Protein AF-A0A4P0YA03-F1 (afdb_monomer_lite)

Structure (mmCIF, N/CA/C/O backbone):
data_AF-A0A4P0YA03-F1
#
_entry.id   AF-A0A4P0YA03-F1
#
loop_
_atom_site.group_PDB
_atom_site.id
_atom_site.type_symbol
_atom_site.label_atom_id
_atom_site.label_alt_id
_atom_site.label_comp_id
_atom_site.label_asym_id
_atom_site.label_entity_id
_atom_site.label_seq_id
_atom_site.pdbx_PDB_ins_code
_atom_site.Cartn_x
_atom_site.Cartn_y
_atom_site.Cartn_z
_atom_site.occupancy
_atom_site.B_iso_or_equiv
_atom_site.auth_seq_id
_atom_site.auth_comp_id
_atom_site.auth_asym_id
_atom_site.auth_atom_id
_atom_site.pdbx_PDB_model_num
ATOM 1 N N . MET A 1 1 ? 26.114 7.959 -56.214 1.00 58.28 1 MET A N 1
ATOM 2 C CA . MET A 1 1 ? 26.023 9.390 -56.591 1.00 58.28 1 MET A CA 1
ATOM 3 C C . MET A 1 1 ? 27.375 9.823 -57.129 1.00 58.28 1 MET A C 1
ATOM 5 O O . MET A 1 1 ? 28.383 9.354 -56.618 1.00 58.28 1 MET A O 1
ATOM 9 N N . ILE A 1 2 ? 27.406 10.667 -58.161 1.00 63.19 2 ILE A N 1
ATOM 10 C CA . ILE A 1 2 ? 28.662 11.166 -58.736 1.00 63.19 2 ILE A CA 1
ATOM 11 C C . ILE A 1 2 ? 28.899 12.556 -58.155 1.00 63.19 2 ILE A C 1
ATOM 13 O O . ILE A 1 2 ? 28.220 13.505 -58.545 1.00 63.19 2 ILE A O 1
ATOM 17 N N . TYR A 1 3 ? 29.825 12.672 -57.203 1.00 60.75 3 TYR A N 1
ATOM 18 C CA . TYR A 1 3 ? 30.268 13.979 -56.727 1.00 60.75 3 TYR A CA 1
ATOM 19 C C . TYR A 1 3 ? 31.443 14.417 -57.595 1.00 60.75 3 TYR A C 1
ATOM 21 O O . TYR A 1 3 ? 32.503 13.785 -57.607 1.00 60.75 3 TYR A O 1
ATOM 29 N N . ARG A 1 4 ? 31.220 15.468 -58.385 1.00 70.12 4 ARG A N 1
ATOM 30 C CA . ARG A 1 4 ? 32.242 16.055 -59.248 1.00 70.12 4 ARG A CA 1
ATOM 31 C C . ARG A 1 4 ? 32.728 17.339 -58.602 1.00 70.12 4 ARG A C 1
ATOM 33 O O . ARG A 1 4 ? 32.000 18.328 -58.591 1.00 70.12 4 ARG A O 1
ATOM 40 N N . GLN A 1 5 ? 33.970 17.331 -58.137 1.00 73.31 5 GLN A N 1
ATOM 41 C CA . GLN A 1 5 ? 34.639 18.544 -57.691 1.00 73.31 5 GLN A CA 1
ATOM 42 C C . GLN A 1 5 ? 35.739 18.895 -58.690 1.00 73.31 5 GLN A C 1
ATOM 44 O O . GLN A 1 5 ? 36.622 18.090 -58.999 1.00 73.31 5 GLN A O 1
ATOM 49 N N . ARG A 1 6 ? 35.641 20.098 -59.255 1.00 72.94 6 ARG A N 1
ATOM 50 C CA . ARG A 1 6 ? 36.624 20.636 -60.194 1.00 72.94 6 ARG A CA 1
ATOM 51 C C . ARG A 1 6 ? 37.583 21.532 -59.421 1.00 72.94 6 ARG A C 1
ATOM 53 O O . ARG A 1 6 ? 37.124 22.372 -58.651 1.00 72.94 6 ARG A O 1
ATOM 60 N N . SER A 1 7 ? 38.885 21.347 -59.624 1.00 70.94 7 SER A N 1
ATOM 61 C CA . SER A 1 7 ? 39.880 22.259 -59.058 1.00 70.94 7 SER A CA 1
ATOM 62 C C . SER A 1 7 ? 39.719 23.641 -59.693 1.00 70.94 7 SER A C 1
ATOM 64 O O . SER A 1 7 ? 39.533 23.755 -60.906 1.00 70.94 7 SER A O 1
ATOM 66 N N . THR A 1 8 ? 39.756 24.688 -58.874 1.00 71.00 8 THR A N 1
ATOM 67 C CA . THR A 1 8 ? 39.713 26.085 -59.326 1.00 71.00 8 THR A CA 1
ATOM 68 C C . THR A 1 8 ? 41.057 26.572 -59.866 1.00 71.00 8 THR A C 1
ATOM 70 O O . THR A 1 8 ? 41.086 27.579 -60.564 1.00 71.00 8 THR A O 1
ATOM 73 N N . GLU A 1 9 ? 42.151 25.859 -59.583 1.00 72.19 9 GLU A N 1
ATOM 74 C CA . GLU A 1 9 ? 43.522 26.326 -59.840 1.00 72.19 9 GLU A CA 1
ATOM 75 C C . GLU A 1 9 ? 44.260 25.508 -60.920 1.00 72.19 9 GLU A C 1
ATOM 77 O O . GLU A 1 9 ? 45.159 26.019 -61.580 1.00 72.19 9 GLU A O 1
ATOM 82 N N . PHE A 1 10 ? 43.843 24.261 -61.181 1.00 70.12 10 PHE A N 1
ATOM 83 C CA . PHE A 1 10 ? 44.495 23.365 -62.149 1.00 70.12 10 PHE A CA 1
ATOM 84 C C . PHE A 1 10 ? 43.478 22.636 -63.049 1.00 70.12 10 PHE A C 1
ATOM 86 O O . PHE A 1 10 ? 42.365 22.344 -62.605 1.00 70.12 10 PHE A O 1
ATOM 93 N N . PRO A 1 11 ? 43.831 22.276 -64.303 1.00 76.19 11 PRO A N 1
ATOM 94 C CA . PRO A 1 11 ? 42.899 21.718 -65.287 1.00 76.19 11 PRO A CA 1
ATOM 95 C C . PRO A 1 11 ? 42.640 20.212 -65.094 1.00 76.19 11 PRO A C 1
ATOM 97 O O . PRO A 1 11 ? 42.668 19.441 -66.050 1.00 76.19 11 PRO A O 1
ATOM 100 N N . PHE A 1 12 ? 42.361 19.773 -63.867 1.00 72.38 12 PHE A N 1
ATOM 101 C CA . PHE A 1 12 ? 41.932 18.405 -63.582 1.00 72.38 12 PHE A CA 1
ATOM 102 C C . PHE A 1 12 ? 40.582 18.381 -62.857 1.00 72.38 12 PHE A C 1
ATOM 104 O O . PHE A 1 12 ? 40.188 19.317 -62.159 1.00 72.38 12 PHE A O 1
ATOM 111 N N . THR A 1 13 ? 39.838 17.294 -63.060 1.00 73.50 13 THR A N 1
ATOM 112 C CA . THR A 1 13 ? 38.527 17.060 -62.443 1.00 73.50 13 THR A CA 1
ATOM 113 C C . THR A 1 13 ? 38.571 15.721 -61.726 1.00 73.50 13 THR A C 1
ATOM 115 O O . THR A 1 13 ? 38.909 14.715 -62.346 1.00 73.50 13 THR A O 1
ATOM 118 N N . VAL A 1 14 ? 38.224 15.700 -60.440 1.00 76.12 14 VAL A N 1
ATOM 119 C CA . VAL A 1 14 ? 38.135 14.458 -59.667 1.00 76.12 14 VAL A CA 1
ATOM 120 C C . VAL A 1 14 ? 36.674 14.016 -59.655 1.00 76.12 14 VAL A C 1
ATOM 122 O O . VAL A 1 14 ? 35.791 14.763 -59.229 1.00 76.12 14 VAL A O 1
ATOM 125 N N . ASN A 1 15 ? 36.411 12.812 -60.166 1.00 74.06 15 ASN A N 1
ATOM 126 C CA . ASN A 1 15 ? 35.093 12.185 -60.104 1.00 74.06 15 ASN A CA 1
ATOM 127 C C . ASN A 1 15 ? 35.132 11.107 -59.021 1.00 74.06 15 ASN A C 1
ATOM 129 O O . ASN A 1 15 ? 35.842 10.114 -59.170 1.00 74.06 15 ASN A O 1
ATOM 133 N N . ILE A 1 16 ? 34.366 11.298 -57.949 1.00 71.81 16 ILE A N 1
ATOM 134 C CA . ILE A 1 16 ? 34.203 10.281 -56.912 1.00 71.81 16 ILE A CA 1
ATOM 135 C C . ILE A 1 16 ? 32.879 9.569 -57.181 1.00 71.81 16 ILE A C 1
ATOM 137 O O . ILE A 1 16 ? 31.800 10.155 -57.054 1.00 71.81 16 ILE A O 1
ATOM 141 N N . ASN A 1 17 ? 32.974 8.304 -57.587 1.00 70.62 17 ASN A N 1
ATOM 142 C CA . ASN A 1 17 ? 31.827 7.424 -57.771 1.00 70.62 17 ASN A CA 1
ATOM 143 C C . ASN A 1 17 ? 31.629 6.627 -56.483 1.00 70.62 17 ASN A C 1
ATOM 145 O O . ASN A 1 17 ? 32.274 5.602 -56.281 1.00 70.62 17 ASN A O 1
ATOM 149 N N . GLY A 1 18 ? 30.764 7.126 -55.603 1.00 70.06 18 GLY A N 1
ATOM 150 C CA . GLY A 1 18 ? 30.380 6.431 -54.376 1.00 70.06 18 GLY A CA 1
ATOM 151 C C . GLY A 1 18 ? 28.967 5.843 -54.471 1.00 70.06 18 GLY A C 1
ATOM 152 O O . GLY A 1 18 ? 28.131 6.381 -55.219 1.00 70.06 18 GLY A O 1
ATOM 153 N N . PRO A 1 19 ? 28.656 4.774 -53.713 1.00 75.44 19 PRO A N 1
ATOM 154 C CA . PRO A 1 19 ? 27.275 4.351 -53.502 1.00 75.44 19 PRO A CA 1
ATOM 155 C C . PRO A 1 19 ? 26.426 5.533 -52.997 1.00 75.44 19 PRO A C 1
ATOM 157 O O . PRO A 1 19 ? 26.929 6.483 -52.399 1.00 75.44 19 PRO A O 1
ATOM 160 N N . GLY A 1 20 ? 25.135 5.562 -53.347 1.00 75.06 20 GLY A N 1
ATOM 161 C CA . GLY A 1 20 ? 24.234 6.608 -52.846 1.00 75.06 20 GLY A CA 1
ATOM 162 C C . GLY A 1 20 ? 24.136 6.544 -51.320 1.00 75.06 20 GLY A C 1
ATOM 163 O O . GLY A 1 20 ? 24.231 5.457 -50.761 1.00 75.06 20 GLY A O 1
ATOM 164 N N . ALA A 1 21 ? 23.913 7.676 -50.648 1.00 71.19 21 ALA A N 1
ATOM 165 C CA . ALA A 1 21 ? 23.814 7.718 -49.183 1.00 71.19 21 ALA A CA 1
ATOM 166 C C . ALA A 1 21 ? 22.781 6.718 -48.620 1.00 71.19 21 ALA A C 1
ATOM 168 O O . ALA A 1 21 ? 22.996 6.138 -47.564 1.00 71.19 21 ALA A O 1
ATOM 169 N N . SER A 1 22 ? 21.701 6.449 -49.361 1.00 72.56 22 SER A N 1
ATOM 170 C CA . SER A 1 22 ? 20.703 5.430 -49.014 1.00 72.56 22 SER A CA 1
ATOM 171 C C . SER A 1 22 ? 21.209 3.989 -49.132 1.00 72.56 22 SER A C 1
ATOM 173 O O . SER A 1 22 ? 20.774 3.137 -48.367 1.00 72.56 22 SER A O 1
ATOM 175 N N . ALA A 1 23 ? 22.115 3.705 -50.071 1.00 74.00 23 ALA A N 1
ATOM 176 C CA . ALA A 1 23 ? 22.708 2.380 -50.234 1.00 74.00 23 ALA A CA 1
ATOM 177 C C . ALA A 1 23 ? 23.696 2.077 -49.099 1.00 74.00 23 ALA A C 1
ATOM 179 O O . ALA A 1 23 ? 23.663 0.982 -48.554 1.00 74.00 23 ALA A O 1
ATOM 180 N N . ILE A 1 24 ? 24.489 3.075 -48.693 1.00 75.06 24 ILE A N 1
ATOM 181 C CA . ILE A 1 24 ? 25.396 2.975 -47.538 1.00 75.06 24 ILE A CA 1
ATOM 182 C C . ILE A 1 24 ? 24.581 2.811 -46.246 1.00 75.06 24 ILE A C 1
ATOM 184 O O . ILE A 1 24 ? 24.840 1.909 -45.460 1.00 75.06 24 ILE A O 1
ATOM 188 N N . ALA A 1 25 ? 23.517 3.604 -46.072 1.00 75.25 25 ALA A N 1
ATOM 189 C CA . ALA A 1 25 ? 22.644 3.505 -44.902 1.00 75.25 25 ALA A CA 1
ATOM 190 C C . ALA A 1 25 ? 21.919 2.149 -44.785 1.00 75.25 25 ALA A C 1
ATOM 192 O O . ALA A 1 25 ? 21.692 1.677 -43.675 1.00 75.25 25 ALA A O 1
ATOM 193 N N . LEU A 1 26 ? 21.548 1.516 -45.906 1.00 76.19 26 LEU A N 1
ATOM 194 C CA . LEU A 1 26 ? 20.947 0.174 -45.912 1.00 76.19 26 LEU A CA 1
ATOM 195 C C . LEU A 1 26 ? 21.955 -0.929 -45.562 1.00 76.19 26 LEU A C 1
ATOM 197 O O . LEU A 1 26 ? 21.564 -1.930 -44.967 1.00 76.19 26 LEU A O 1
ATOM 201 N N . GLU A 1 27 ? 23.224 -0.751 -45.926 1.00 79.25 27 GLU A N 1
ATOM 202 C CA . GLU A 1 27 ? 24.304 -1.700 -45.638 1.00 79.25 27 GLU A CA 1
ATOM 203 C C . GLU A 1 27 ? 24.713 -1.671 -44.156 1.00 79.25 27 GLU A C 1
ATOM 205 O O . GLU A 1 27 ? 25.003 -2.711 -43.570 1.00 79.25 27 GLU A O 1
ATOM 210 N N . GLU A 1 28 ? 24.646 -0.497 -43.526 1.00 77.44 28 GLU A N 1
ATOM 211 C CA . GLU A 1 28 ? 24.981 -0.289 -42.109 1.00 77.44 28 GLU A CA 1
ATOM 212 C C . GLU A 1 28 ? 23.797 -0.564 -41.153 1.00 77.44 28 GLU A C 1
ATOM 214 O O . GLU A 1 28 ? 23.992 -0.858 -39.973 1.00 77.44 28 GLU A O 1
ATOM 219 N N . LEU A 1 29 ? 22.560 -0.570 -41.673 1.00 77.12 29 LEU A N 1
ATOM 220 C CA . LEU A 1 29 ? 21.311 -0.806 -40.930 1.00 77.12 29 LEU A CA 1
ATOM 221 C C . LEU A 1 29 ? 21.301 -2.060 -40.022 1.00 77.12 29 LEU A C 1
ATOM 223 O O . LEU A 1 29 ? 20.780 -1.973 -38.907 1.00 77.12 29 LEU A O 1
ATOM 227 N N . PRO A 1 30 ? 21.830 -3.234 -40.435 1.00 81.56 30 PRO A N 1
ATOM 228 C CA . PRO A 1 30 ? 21.747 -4.455 -39.631 1.00 81.56 30 PRO A CA 1
ATOM 229 C C . PRO A 1 30 ? 22.558 -4.392 -38.332 1.00 81.56 30 PRO A C 1
ATOM 231 O O . PRO A 1 30 ? 22.224 -5.102 -37.383 1.00 81.56 30 PRO A O 1
ATOM 234 N N . GLY A 1 31 ? 23.602 -3.555 -38.277 1.00 83.81 31 GLY A N 1
ATOM 235 C CA . GLY A 1 31 ? 24.444 -3.376 -37.089 1.00 83.81 31 GLY A CA 1
ATOM 236 C C . GLY A 1 31 ? 23.743 -2.621 -35.956 1.00 83.81 31 GLY A C 1
ATOM 237 O O . GLY A 1 31 ? 24.031 -2.854 -34.785 1.00 83.81 31 GLY A O 1
ATOM 238 N N . GLU A 1 32 ? 22.764 -1.784 -36.298 1.00 83.50 32 GLU A N 1
ATOM 239 C CA . GLU A 1 32 ? 22.007 -0.948 -35.360 1.00 83.50 32 GLU A CA 1
ATOM 240 C C . 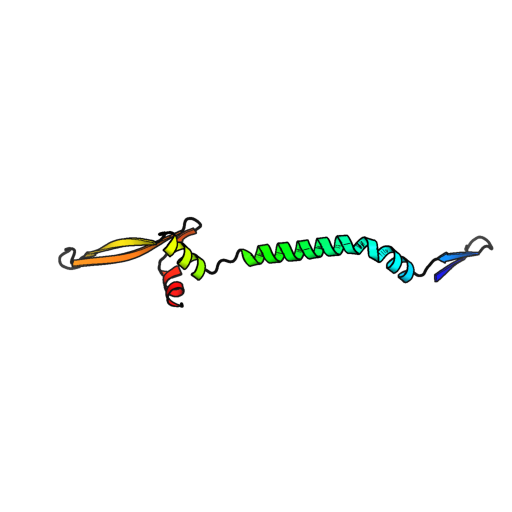GLU A 1 32 ? 20.815 -1.700 -34.729 1.00 83.50 32 GLU A C 1
ATOM 242 O O . GLU A 1 32 ? 20.339 -1.349 -33.644 1.00 83.50 32 GLU A O 1
ATOM 247 N N . LEU A 1 33 ? 20.334 -2.771 -35.380 1.00 88.00 33 LEU A N 1
ATOM 248 C CA . LEU A 1 33 ? 19.160 -3.538 -34.939 1.00 88.00 33 LEU A CA 1
ATOM 249 C C . LEU A 1 33 ? 19.308 -4.143 -33.531 1.00 88.00 33 LEU A C 1
ATOM 251 O O . LEU A 1 33 ? 18.368 -4.015 -32.743 1.00 88.00 33 LEU A O 1
ATOM 255 N N . PRO A 1 34 ? 20.438 -4.776 -33.152 1.00 91.69 34 PRO A N 1
ATOM 256 C CA . PRO A 1 34 ? 20.588 -5.351 -31.817 1.00 91.69 34 PRO A CA 1
ATOM 257 C C . PRO A 1 34 ? 20.532 -4.290 -30.715 1.00 91.69 34 PRO A C 1
ATOM 259 O O . PRO A 1 34 ? 19.895 -4.509 -29.686 1.00 91.69 34 PRO A O 1
ATOM 262 N N . LEU A 1 35 ? 21.143 -3.122 -30.935 1.00 90.75 35 LEU A N 1
ATOM 263 C CA . LEU A 1 35 ? 21.121 -2.023 -29.971 1.00 90.75 35 LEU A CA 1
ATOM 264 C C . LEU A 1 35 ? 19.713 -1.437 -29.838 1.00 90.75 35 LEU A C 1
ATOM 266 O O . LEU A 1 35 ? 19.247 -1.222 -28.720 1.00 90.75 35 LEU A O 1
ATOM 270 N N . ALA A 1 36 ? 19.009 -1.247 -30.957 1.00 90.88 36 ALA A N 1
ATOM 271 C CA . ALA A 1 36 ? 17.620 -0.798 -30.958 1.00 90.88 36 ALA A CA 1
ATOM 272 C C . ALA A 1 36 ? 16.699 -1.780 -30.214 1.00 90.88 36 ALA A C 1
ATOM 274 O O . ALA A 1 36 ? 15.843 -1.357 -29.435 1.00 90.88 36 ALA A O 1
ATOM 275 N N . LEU A 1 37 ? 16.904 -3.091 -30.387 1.00 94.50 37 LEU A N 1
ATOM 276 C CA . LEU A 1 37 ? 16.166 -4.126 -29.661 1.00 94.50 37 LEU A CA 1
ATOM 277 C C . LEU A 1 37 ? 16.466 -4.101 -28.161 1.00 94.50 37 LEU A C 1
ATOM 279 O O . LEU A 1 37 ? 15.534 -4.150 -27.359 1.00 94.50 37 LEU A O 1
ATOM 283 N N . ILE A 1 38 ? 17.738 -3.983 -27.770 1.00 95.38 38 ILE A N 1
ATOM 284 C CA . ILE A 1 38 ? 18.136 -3.862 -26.360 1.00 95.38 38 ILE A CA 1
ATOM 285 C C . ILE A 1 38 ? 17.515 -2.609 -25.746 1.00 95.38 38 ILE A C 1
ATOM 287 O O . ILE A 1 38 ? 16.937 -2.681 -24.665 1.00 95.38 38 ILE A O 1
ATOM 291 N N . PHE A 1 39 ? 17.590 -1.472 -26.437 1.00 95.50 39 PHE A N 1
ATOM 292 C CA . PHE A 1 39 ? 17.023 -0.215 -25.967 1.00 95.50 39 PHE A CA 1
ATOM 293 C C . PHE A 1 39 ? 15.500 -0.300 -25.837 1.00 95.50 39 PHE A C 1
ATOM 295 O O . PHE A 1 39 ? 14.949 0.124 -24.824 1.00 95.50 39 PHE A O 1
ATOM 302 N N . SER A 1 40 ? 14.820 -0.917 -26.807 1.00 95.00 40 SER A N 1
ATOM 303 C CA . SER A 1 40 ? 13.384 -1.185 -26.727 1.00 95.00 40 SER A CA 1
ATOM 304 C C . SER A 1 40 ? 13.051 -2.072 -25.530 1.00 95.00 40 SER A C 1
ATOM 306 O O . SER A 1 40 ? 12.167 -1.725 -24.753 1.00 95.00 40 SER A O 1
ATOM 308 N N . LEU A 1 41 ? 13.762 -3.188 -25.343 1.00 96.50 41 LEU A N 1
ATOM 309 C CA . LEU A 1 41 ? 13.537 -4.108 -24.227 1.00 96.50 41 LEU A CA 1
ATOM 310 C C . LEU A 1 41 ? 13.773 -3.413 -22.880 1.00 96.50 41 LEU A C 1
ATOM 312 O O . LEU A 1 41 ? 12.995 -3.583 -21.943 1.00 96.50 41 LEU A O 1
ATOM 316 N N . LEU A 1 42 ? 14.820 -2.589 -22.803 1.00 96.50 42 LEU A N 1
ATOM 317 C CA . LEU A 1 42 ? 15.163 -1.797 -21.631 1.00 96.50 42 LEU A CA 1
ATOM 318 C C . LEU A 1 42 ? 14.064 -0.774 -21.319 1.00 96.50 42 LEU A C 1
ATOM 320 O O . LEU A 1 42 ? 13.587 -0.721 -20.188 1.00 96.50 42 LEU A O 1
ATOM 324 N N . MET A 1 43 ? 13.620 -0.002 -22.313 1.00 95.94 43 MET A N 1
ATOM 325 C CA . MET A 1 43 ? 12.543 0.980 -22.154 1.00 95.94 43 MET A CA 1
ATOM 326 C C . MET A 1 43 ? 11.226 0.318 -21.749 1.00 95.94 43 MET A C 1
ATOM 328 O O . MET A 1 43 ? 10.561 0.788 -20.825 1.00 95.94 43 MET A O 1
ATOM 332 N N . THR A 1 44 ? 10.867 -0.805 -22.377 1.00 94.19 44 THR A N 1
ATOM 333 C CA . THR A 1 44 ? 9.686 -1.590 -22.000 1.00 94.19 44 THR A CA 1
ATOM 334 C C . THR A 1 44 ? 9.806 -2.123 -20.572 1.00 94.19 44 THR A C 1
ATOM 336 O O . THR A 1 44 ? 8.856 -2.002 -19.800 1.00 94.19 44 THR A O 1
ATOM 339 N N . GLY A 1 45 ? 10.965 -2.660 -20.184 1.00 93.50 45 GLY A N 1
ATOM 340 C CA . GLY A 1 45 ? 11.213 -3.167 -18.833 1.00 93.50 45 GLY A CA 1
ATOM 341 C C . GLY A 1 45 ? 11.131 -2.075 -17.765 1.00 93.50 45 GLY A C 1
ATOM 342 O O . GLY A 1 45 ? 10.486 -2.269 -16.735 1.00 93.50 45 GLY A O 1
ATOM 343 N N . ILE A 1 46 ? 11.710 -0.900 -18.027 1.00 93.00 46 ILE A N 1
ATOM 344 C CA . ILE A 1 46 ? 11.642 0.264 -17.131 1.00 93.00 46 ILE A CA 1
ATOM 345 C C . ILE A 1 46 ? 10.199 0.757 -16.992 1.00 93.00 46 ILE A C 1
ATOM 347 O O . ILE A 1 46 ? 9.729 0.960 -15.873 1.00 93.00 46 ILE A O 1
ATOM 351 N N . ALA A 1 47 ? 9.472 0.915 -18.102 1.00 89.75 47 ALA A N 1
ATOM 352 C CA . ALA A 1 47 ? 8.071 1.336 -18.078 1.00 89.75 47 ALA A CA 1
ATOM 353 C C . ALA A 1 47 ? 7.184 0.331 -17.322 1.00 89.75 47 ALA A C 1
ATOM 355 O O . ALA A 1 47 ? 6.305 0.724 -16.546 1.00 89.75 47 ALA A O 1
ATOM 356 N N . TRP A 1 48 ? 7.442 -0.968 -17.505 1.00 88.75 48 TRP A N 1
ATOM 357 C CA . TRP A 1 48 ? 6.762 -2.033 -16.778 1.00 88.75 48 TRP A CA 1
ATOM 358 C C . TRP A 1 48 ? 7.052 -1.969 -15.277 1.00 88.75 48 TRP A C 1
ATOM 360 O O . TRP A 1 48 ? 6.110 -1.934 -14.490 1.00 88.75 48 TRP A O 1
ATOM 370 N N . LEU A 1 49 ? 8.319 -1.851 -14.866 1.00 85.31 49 LEU A N 1
ATOM 371 C CA . LEU A 1 49 ? 8.700 -1.695 -13.456 1.00 85.31 49 LEU A CA 1
ATOM 372 C C . LEU A 1 49 ? 8.064 -0.449 -12.821 1.00 85.31 49 LEU A C 1
ATOM 374 O O . LEU A 1 49 ? 7.525 -0.522 -11.716 1.00 85.31 49 LEU A O 1
ATOM 378 N N . ALA A 1 50 ? 8.065 0.678 -13.538 1.00 82.31 50 ALA A N 1
ATOM 379 C CA . ALA A 1 50 ? 7.479 1.934 -13.073 1.00 82.31 50 ALA A CA 1
ATOM 380 C C . ALA A 1 50 ? 5.956 1.843 -12.868 1.00 82.31 50 ALA A C 1
ATOM 382 O O . ALA A 1 50 ? 5.401 2.500 -11.983 1.00 82.31 50 ALA A O 1
ATOM 383 N N . THR A 1 51 ? 5.271 1.019 -13.664 1.00 79.94 51 THR A N 1
ATOM 384 C CA . THR A 1 51 ? 3.809 0.868 -13.601 1.00 79.94 51 THR A CA 1
ATOM 385 C C . THR A 1 51 ? 3.385 -0.261 -12.655 1.00 79.94 51 THR A C 1
ATOM 387 O O . THR A 1 51 ? 2.380 -0.131 -11.955 1.00 79.94 51 THR A O 1
ATOM 390 N N . ALA A 1 52 ? 4.170 -1.339 -12.561 1.00 73.12 52 ALA A N 1
ATOM 391 C CA . ALA A 1 52 ? 3.873 -2.520 -11.750 1.00 73.12 52 ALA A CA 1
ATOM 392 C C . ALA A 1 52 ? 3.926 -2.257 -10.233 1.00 73.12 52 ALA A C 1
ATOM 394 O O . ALA A 1 52 ? 3.262 -2.951 -9.464 1.00 73.12 52 ALA A O 1
ATOM 395 N N . GLY A 1 53 ? 4.670 -1.240 -9.786 1.00 63.66 53 GLY A N 1
ATOM 396 C CA . GLY A 1 53 ? 4.794 -0.884 -8.367 1.00 63.66 53 GLY A CA 1
ATOM 397 C C . GLY A 1 53 ? 3.569 -0.198 -7.747 1.00 63.66 53 GLY A C 1
ATOM 398 O O . GLY A 1 53 ? 3.551 0.041 -6.539 1.00 63.66 53 GLY A O 1
ATOM 399 N N . ARG A 1 54 ? 2.533 0.130 -8.530 1.00 64.25 54 ARG A N 1
ATOM 400 C CA . ARG A 1 54 ? 1.327 0.794 -8.016 1.00 64.25 54 ARG A CA 1
ATOM 401 C C . ARG A 1 54 ? 0.363 -0.234 -7.428 1.00 64.25 54 ARG A C 1
ATOM 403 O O . ARG A 1 54 ? -0.605 -0.634 -8.072 1.00 64.25 54 ARG A O 1
ATOM 410 N N . MET A 1 55 ? 0.605 -0.666 -6.190 1.00 65.19 55 MET A N 1
ATOM 411 C CA . MET A 1 55 ? -0.441 -1.371 -5.449 1.00 65.19 55 MET A CA 1
ATOM 412 C C . MET A 1 55 ? -1.627 -0.429 -5.240 1.00 65.19 55 MET A C 1
ATOM 414 O O . MET A 1 55 ? -1.492 0.656 -4.679 1.00 65.19 55 MET A O 1
ATOM 418 N N . SER A 1 56 ? -2.800 -0.850 -5.716 1.00 78.25 56 SER A N 1
ATOM 419 C CA . SER A 1 56 ? -4.055 -0.197 -5.358 1.00 78.25 56 SER A CA 1
ATOM 420 C C . SER A 1 56 ? -4.210 -0.241 -3.842 1.00 78.25 56 SER A C 1
ATOM 422 O O . SER A 1 56 ? -3.965 -1.275 -3.218 1.00 78.25 56 SER A O 1
ATOM 424 N N . PHE A 1 57 ? -4.666 0.858 -3.253 1.00 81.88 57 PHE A N 1
ATOM 425 C CA . PHE A 1 57 ? -4.902 0.947 -1.816 1.00 81.88 57 PHE A CA 1
ATOM 426 C C . PHE A 1 57 ? -5.879 -0.138 -1.318 1.00 81.88 57 PHE A C 1
ATOM 428 O O . PHE A 1 57 ? -5.734 -0.649 -0.215 1.00 81.88 57 PHE A O 1
ATOM 435 N N . SER A 1 58 ? -6.806 -0.590 -2.172 1.00 84.44 58 SER A N 1
ATOM 436 C CA . SER A 1 58 ? -7.696 -1.727 -1.881 1.00 84.44 58 SER A CA 1
ATOM 437 C C . SER A 1 58 ? -6.935 -3.055 -1.713 1.00 84.44 58 SER A C 1
ATO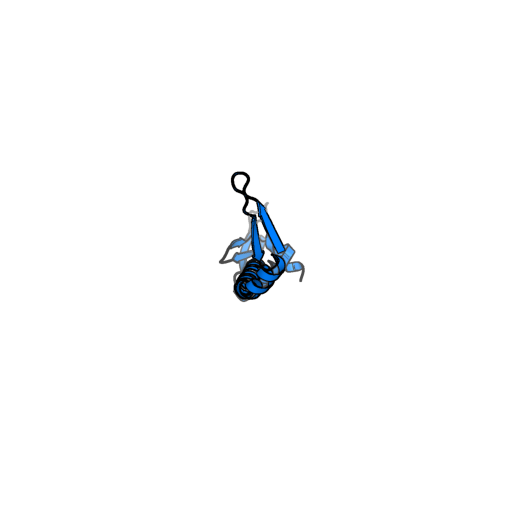M 439 O O . SER A 1 58 ? -7.246 -3.867 -0.836 1.00 84.44 58 SER A O 1
ATOM 441 N N . ARG A 1 59 ? -5.876 -3.259 -2.509 1.00 85.81 59 ARG A N 1
ATOM 442 C CA . ARG A 1 59 ? -4.981 -4.416 -2.379 1.00 85.81 59 ARG A CA 1
ATOM 443 C C . ARG A 1 59 ? -4.148 -4.320 -1.104 1.00 85.81 59 ARG A C 1
ATOM 445 O O . ARG A 1 59 ? -3.981 -5.333 -0.436 1.00 85.81 59 ARG A O 1
ATOM 452 N N . GLU A 1 60 ? -3.674 -3.124 -0.749 1.00 87.69 60 GLU A N 1
ATOM 453 C CA . GLU A 1 60 ? -2.979 -2.896 0.527 1.00 87.69 60 GLU A CA 1
ATOM 454 C C . GLU A 1 60 ? -3.883 -3.233 1.726 1.00 87.69 60 GLU A C 1
ATOM 456 O O . GLU A 1 60 ? -3.438 -3.952 2.613 1.00 87.69 60 GLU A O 1
ATOM 461 N N . ILE A 1 61 ? -5.157 -2.815 1.723 1.00 88.94 61 ILE A N 1
ATOM 462 C CA . ILE A 1 61 ? -6.124 -3.154 2.788 1.00 88.94 61 ILE A CA 1
ATOM 463 C C . ILE A 1 61 ? -6.307 -4.674 2.895 1.00 88.94 61 ILE A C 1
ATOM 465 O O . ILE A 1 61 ? -6.209 -5.239 3.981 1.00 88.94 61 ILE A O 1
ATOM 469 N N . SER A 1 62 ? -6.526 -5.351 1.765 1.00 88.81 62 SER A N 1
ATOM 470 C CA . SER A 1 62 ? -6.750 -6.806 1.731 1.00 88.81 62 SER A CA 1
ATOM 471 C C . SER A 1 62 ? -5.537 -7.594 2.248 1.00 88.81 62 SER A C 1
ATOM 473 O O . SER A 1 62 ? -5.674 -8.571 2.992 1.00 88.81 62 SER A O 1
ATOM 475 N N . LEU A 1 63 ? -4.331 -7.144 1.887 1.00 89.88 63 LEU A N 1
ATOM 476 C CA . LEU A 1 63 ? -3.081 -7.692 2.412 1.00 89.88 63 LEU A CA 1
ATOM 477 C C . LEU A 1 63 ? -2.933 -7.408 3.908 1.00 89.88 63 LEU A C 1
ATOM 479 O O . LEU A 1 63 ? -2.606 -8.327 4.652 1.00 89.88 63 LEU A O 1
ATOM 483 N N . GLY A 1 64 ? -3.240 -6.190 4.359 1.00 90.50 64 GLY A N 1
ATOM 484 C CA . GLY A 1 64 ? -3.175 -5.809 5.770 1.00 90.50 64 GLY A CA 1
ATOM 485 C C . GLY A 1 64 ? -4.124 -6.617 6.657 1.00 90.50 64 GLY A C 1
ATOM 486 O O . GLY A 1 64 ? -3.757 -6.987 7.771 1.00 90.50 64 GLY A O 1
ATOM 487 N N . ILE A 1 65 ? -5.316 -6.973 6.159 1.00 89.69 65 ILE A N 1
ATOM 488 C CA . ILE A 1 65 ? -6.248 -7.870 6.863 1.00 89.69 65 ILE A CA 1
ATOM 489 C C . ILE A 1 65 ? -5.613 -9.255 7.022 1.00 89.69 65 ILE A C 1
ATOM 491 O O . ILE A 1 65 ? -5.562 -9.795 8.127 1.00 89.69 65 ILE A O 1
ATOM 495 N N . SER A 1 66 ? -5.072 -9.804 5.930 1.00 91.94 66 SER A N 1
ATOM 496 C CA . SER A 1 66 ? -4.416 -11.120 5.924 1.00 91.94 66 SER A CA 1
ATOM 497 C C . SER A 1 66 ? -3.175 -11.152 6.827 1.00 91.94 66 SER A C 1
ATOM 499 O O . SER A 1 66 ? -2.911 -12.152 7.491 1.00 91.94 66 SER A O 1
ATOM 501 N N . ALA A 1 67 ? -2.439 -10.042 6.888 1.00 93.19 67 ALA A N 1
ATOM 502 C CA . ALA A 1 67 ? -1.237 -9.860 7.694 1.00 93.19 67 ALA A CA 1
ATOM 503 C C . ALA A 1 67 ? -1.515 -9.419 9.147 1.00 93.19 67 ALA A C 1
ATOM 505 O O . ALA A 1 67 ? -0.570 -9.216 9.905 1.00 93.19 67 ALA A O 1
ATOM 506 N N . ARG A 1 68 ? -2.789 -9.304 9.560 1.00 92.00 68 ARG A N 1
ATOM 507 C CA . ARG A 1 68 ? -3.209 -8.865 10.908 1.00 92.00 68 ARG A CA 1
ATOM 508 C C . ARG A 1 68 ? -2.636 -7.501 11.321 1.00 92.00 68 ARG A C 1
ATOM 510 O O . ARG A 1 68 ? -2.296 -7.280 12.479 1.00 92.00 68 ARG A O 1
ATOM 517 N N . GLU A 1 69 ? -2.574 -6.569 10.378 1.00 94.31 69 GLU A N 1
ATOM 518 C CA . GLU A 1 69 ? -2.079 -5.201 10.595 1.00 94.31 69 GLU A CA 1
ATOM 519 C C . GLU A 1 69 ? -3.126 -4.271 11.237 1.00 94.31 69 GLU A C 1
ATOM 521 O O . GLU A 1 69 ? -2.834 -3.123 11.582 1.00 94.31 69 GLU A O 1
ATOM 526 N N . PHE A 1 70 ? -4.362 -4.749 11.391 1.00 93.38 70 PHE A N 1
ATOM 527 C CA . PHE A 1 70 ? -5.461 -4.002 11.989 1.00 93.38 70 PHE A CA 1
ATOM 528 C C . PHE A 1 70 ? -5.610 -4.337 13.475 1.00 93.38 70 PHE A C 1
ATOM 530 O O . PHE A 1 70 ? -5.712 -5.501 13.858 1.00 93.38 70 PHE A O 1
ATOM 537 N N . ALA A 1 71 ? -5.669 -3.300 14.305 1.00 92.00 71 ALA A N 1
ATOM 538 C CA . ALA A 1 71 ? -5.867 -3.384 15.744 1.00 92.00 71 ALA A CA 1
ATOM 539 C C . ALA A 1 71 ? -7.143 -2.643 16.159 1.00 92.00 71 ALA A C 1
ATOM 541 O O . ALA A 1 71 ? -7.520 -1.636 15.556 1.00 92.00 71 ALA A O 1
ATOM 542 N N . LEU A 1 72 ? -7.788 -3.129 17.219 1.00 92.19 72 LEU A N 1
ATOM 543 C CA . LEU A 1 72 ? -8.937 -2.476 17.840 1.00 92.19 72 LEU A CA 1
ATOM 544 C C . LEU A 1 72 ? -8.480 -1.693 19.061 1.00 92.19 72 LEU A C 1
ATOM 546 O O . LEU A 1 72 ? -7.759 -2.209 19.912 1.00 92.19 72 LEU A O 1
ATOM 550 N N . TRP A 1 73 ? -8.887 -0.435 19.121 1.00 92.81 73 TRP A N 1
ATOM 551 C CA . TRP A 1 73 ? -8.665 0.449 20.252 1.00 92.81 73 TRP A CA 1
ATOM 552 C C . TRP A 1 73 ? -10.002 0.708 20.930 1.00 92.81 73 TRP A C 1
ATOM 554 O O . TRP A 1 73 ? -11.021 0.850 20.261 1.00 92.81 73 TRP A O 1
ATOM 564 N N . CYS A 1 74 ? -9.992 0.775 22.254 1.00 94.44 74 CYS A N 1
ATOM 565 C CA . CYS A 1 74 ? -11.189 0.987 23.054 1.00 94.44 74 CYS A CA 1
ATOM 566 C C . CYS A 1 74 ? -11.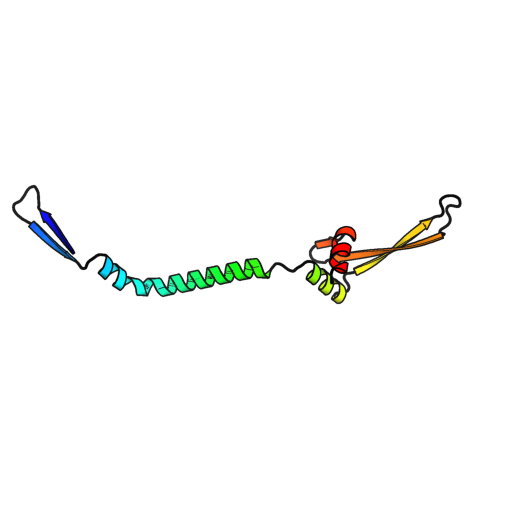127 2.379 23.674 1.00 94.44 74 CYS A C 1
ATOM 568 O O . CYS A 1 74 ? -10.241 2.645 24.487 1.00 94.44 74 CYS A O 1
ATOM 570 N N . GLN A 1 75 ? -12.057 3.255 23.308 1.00 94.31 75 GLN A N 1
ATOM 571 C CA . GLN A 1 75 ? -12.178 4.583 23.899 1.00 94.31 7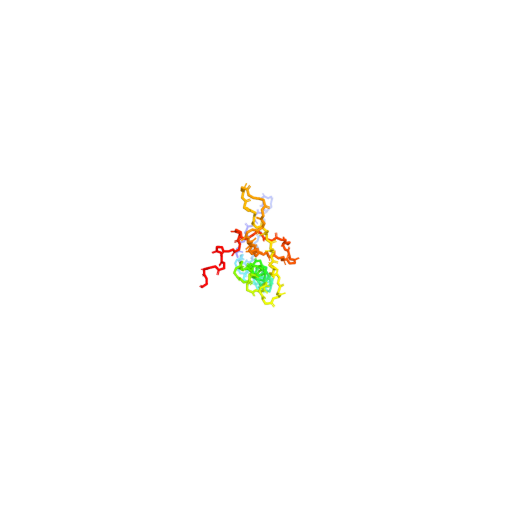5 GLN A CA 1
ATOM 572 C C . GLN A 1 75 ? -13.379 4.614 24.858 1.00 94.31 75 GLN A C 1
ATOM 574 O O . GLN A 1 75 ? -14.497 4.337 24.427 1.00 94.31 75 GLN A O 1
ATOM 579 N N . PRO A 1 76 ? -13.192 4.916 26.158 1.00 93.88 76 PRO A N 1
ATOM 580 C CA . PRO A 1 76 ? -14.299 4.967 27.107 1.00 93.88 76 PRO A CA 1
ATOM 581 C C . PRO A 1 76 ? -15.203 6.170 26.822 1.00 93.88 76 PRO A C 1
ATOM 583 O O . PRO A 1 76 ? -14.725 7.287 26.616 1.00 93.88 76 PRO A O 1
ATOM 586 N N . LEU A 1 77 ? -16.512 5.940 26.863 1.00 94.38 77 LEU A N 1
ATOM 587 C CA . LEU A 1 77 ? -17.530 6.980 26.783 1.00 94.38 77 LEU A CA 1
ATOM 588 C C . LEU A 1 77 ? -17.955 7.336 28.207 1.00 94.38 77 LEU A C 1
ATOM 590 O O . LEU A 1 77 ? -18.393 6.468 28.962 1.00 94.38 77 LEU A O 1
ATOM 594 N N . GLN A 1 78 ? -17.795 8.604 28.583 1.00 95.56 78 GLN A N 1
ATOM 595 C CA . GLN A 1 78 ? -18.217 9.116 29.886 1.00 95.56 78 GLN A CA 1
ATOM 596 C C . GLN A 1 78 ? -19.524 9.890 29.759 1.00 95.56 78 GLN A C 1
ATOM 598 O O . GLN A 1 78 ? -19.686 10.727 28.870 1.00 95.56 78 GLN A O 1
ATOM 603 N N . ASP A 1 79 ? -20.444 9.634 30.683 1.00 94.88 79 ASP A N 1
ATOM 604 C CA . ASP A 1 79 ? -21.638 10.448 30.844 1.00 94.88 79 ASP A CA 1
ATOM 605 C C . ASP A 1 79 ? -21.250 11.844 31.357 1.00 94.88 79 ASP A C 1
ATOM 607 O O . ASP A 1 79 ? -20.597 11.988 32.390 1.00 94.88 79 ASP A O 1
ATOM 611 N N . ALA A 1 80 ? -21.664 12.891 30.641 1.00 92.25 80 ALA A N 1
ATOM 612 C CA . ALA A 1 80 ? -21.229 14.261 30.913 1.00 92.25 80 ALA A CA 1
ATOM 613 C C . ALA A 1 80 ? -21.747 14.840 32.243 1.00 92.25 80 ALA A C 1
ATOM 615 O O . ALA A 1 80 ? -21.201 15.831 32.724 1.00 92.25 80 ALA A O 1
ATOM 616 N N . ARG A 1 81 ? -22.806 14.265 32.833 1.00 94.19 81 ARG A N 1
ATOM 617 C CA . ARG A 1 81 ? -23.370 14.728 34.112 1.00 94.19 81 ARG A CA 1
ATOM 618 C C . ARG A 1 81 ? -22.774 14.001 35.308 1.00 94.19 81 ARG A C 1
ATOM 620 O O . ARG A 1 81 ? -22.540 14.624 36.337 1.00 94.19 81 ARG A O 1
ATOM 627 N N . SER A 1 82 ? -22.572 12.695 35.187 1.00 91.94 82 SER A N 1
ATOM 628 C CA . SER A 1 82 ? -22.126 11.827 36.279 1.00 91.94 82 SER A CA 1
ATOM 629 C C . SER A 1 82 ? -20.628 11.522 36.247 1.00 91.94 82 SER A C 1
ATOM 631 O O . SER A 1 82 ? -20.087 11.076 37.254 1.00 91.94 82 SER A O 1
ATOM 633 N N . GLY A 1 83 ? -19.951 11.738 35.114 1.00 91.19 83 GLY A N 1
ATOM 634 C CA . GLY A 1 83 ? -18.546 11.369 34.902 1.00 91.19 83 GLY A CA 1
ATOM 635 C C . GLY A 1 83 ? -18.300 9.857 34.860 1.00 91.19 83 GLY A C 1
ATOM 636 O O . GLY A 1 83 ? -17.157 9.414 34.757 1.00 91.19 83 GLY A O 1
ATOM 637 N N . LEU A 1 84 ? -19.357 9.046 34.952 1.00 93.62 84 LEU A N 1
ATOM 638 C CA . LEU A 1 84 ? -19.261 7.593 34.960 1.00 93.62 84 LEU A CA 1
ATOM 639 C C . LEU A 1 84 ? -19.096 7.061 33.537 1.00 93.62 84 LEU A C 1
ATOM 641 O O . LEU A 1 84 ? -19.675 7.587 32.585 1.00 93.62 84 LEU A O 1
ATOM 645 N N . CYS A 1 85 ? -18.315 5.988 33.397 1.00 92.69 85 CYS A N 1
ATOM 646 C CA . CYS A 1 85 ? -18.185 5.272 32.133 1.00 92.69 85 CYS A CA 1
ATOM 647 C C . CYS A 1 85 ? -19.528 4.613 31.792 1.00 92.69 85 CYS A C 1
ATOM 649 O O . CYS A 1 85 ? -19.979 3.718 32.506 1.00 92.69 85 CYS A O 1
ATOM 651 N N . CYS A 1 86 ? -20.168 5.071 30.720 1.00 94.00 86 CYS A N 1
ATOM 652 C CA . CYS A 1 86 ? -21.462 4.573 30.260 1.00 94.00 86 CYS A CA 1
ATOM 653 C C . CYS A 1 86 ? -21.340 3.628 29.057 1.00 94.00 86 CYS A C 1
ATOM 655 O O . CYS A 1 86 ? -22.316 2.981 28.682 1.00 94.00 86 CYS A O 1
ATOM 657 N N . GLY A 1 87 ? -20.148 3.510 28.466 1.00 94.00 87 GLY A N 1
ATOM 658 C CA . GLY A 1 87 ? -19.902 2.620 27.340 1.00 94.00 87 GLY A CA 1
ATOM 659 C C . GLY A 1 87 ? -18.474 2.694 26.818 1.00 94.00 87 GLY A C 1
ATOM 660 O O . GLY A 1 87 ? -17.605 3.349 27.394 1.00 94.00 87 GLY A O 1
ATOM 661 N N . VAL A 1 88 ? -18.236 2.016 25.699 1.00 95.44 88 VAL A N 1
ATOM 662 C CA . VAL A 1 88 ? -16.947 2.017 25.009 1.00 95.44 88 VAL A CA 1
ATOM 663 C C . VAL A 1 88 ? -17.167 2.129 23.507 1.00 95.44 88 VAL A C 1
ATOM 665 O O . VAL A 1 88 ? -18.013 1.440 22.940 1.00 95.44 88 VAL A O 1
ATOM 668 N N . GLU A 1 89 ? -16.399 2.998 22.866 1.00 94.81 89 GLU A N 1
ATOM 669 C CA . GLU A 1 89 ? -16.298 3.080 21.418 1.00 94.81 89 GLU A CA 1
ATOM 670 C C . GLU A 1 89 ? -15.128 2.216 20.941 1.00 94.81 89 GLU A C 1
ATOM 672 O O . GLU A 1 89 ? -14.016 2.290 21.474 1.00 94.81 89 GLU A O 1
ATOM 677 N N . ILE A 1 90 ? -15.385 1.382 19.935 1.00 92.88 90 ILE A N 1
ATOM 678 C CA . ILE A 1 90 ? -14.368 0.545 19.304 1.00 92.88 90 ILE A CA 1
ATOM 679 C C . ILE A 1 90 ? -13.852 1.258 18.059 1.00 92.88 90 ILE A C 1
ATOM 681 O O . ILE A 1 90 ? -14.585 1.498 17.104 1.00 92.88 90 ILE A O 1
ATOM 685 N N . LEU A 1 91 ? -12.561 1.559 18.061 1.00 91.38 91 LEU A N 1
ATOM 686 C CA . LEU A 1 91 ? -11.878 2.296 17.014 1.00 91.38 91 LEU A CA 1
ATOM 687 C C . LEU A 1 91 ? -10.913 1.371 16.281 1.00 91.38 91 LEU A C 1
ATOM 689 O O . LEU A 1 91 ? -9.946 0.869 16.852 1.00 91.38 91 LEU A O 1
ATOM 693 N N . LEU A 1 92 ? -11.149 1.172 14.988 1.00 91.50 92 LEU A N 1
ATOM 694 C CA . LEU A 1 92 ? -10.232 0.424 14.137 1.00 91.50 92 LEU A CA 1
ATOM 695 C C . LEU A 1 92 ? -8.984 1.272 13.850 1.00 91.50 92 LEU A C 1
ATOM 697 O O . LEU A 1 92 ? -9.075 2.466 13.554 1.00 91.50 92 LEU A O 1
ATOM 701 N N . ARG A 1 93 ? -7.802 0.665 13.940 1.00 91.94 93 ARG A N 1
ATOM 702 C CA . ARG A 1 93 ? -6.510 1.286 13.628 1.00 91.94 93 ARG A CA 1
ATOM 703 C C . ARG A 1 93 ? -5.728 0.367 12.710 1.00 91.94 93 ARG A C 1
ATOM 705 O O . ARG A 1 93 ? -5.637 -0.824 12.978 1.00 91.94 93 ARG A O 1
ATOM 712 N N . TRP A 1 94 ? -5.147 0.917 11.652 1.00 93.44 94 TRP A N 1
ATOM 713 C CA . TRP A 1 94 ? -4.285 0.159 10.750 1.00 93.44 94 TRP A CA 1
ATOM 714 C C . TRP A 1 94 ? -2.835 0.566 10.973 1.00 93.44 94 TRP A C 1
ATOM 716 O O . TRP A 1 94 ? -2.473 1.718 10.736 1.00 93.44 94 TRP A O 1
ATOM 726 N N . ASN A 1 95 ? -2.013 -0.371 11.438 1.00 90.94 95 ASN A N 1
ATOM 727 C CA . ASN A 1 95 ? -0.577 -0.180 11.570 1.00 90.94 95 ASN A CA 1
ATOM 728 C C . ASN A 1 95 ? 0.138 -0.838 10.388 1.00 90.94 95 ASN A C 1
ATOM 730 O O . ASN A 1 95 ? 0.453 -2.026 10.417 1.00 90.94 95 ASN A O 1
ATOM 734 N N . ASN A 1 96 ? 0.349 -0.065 9.3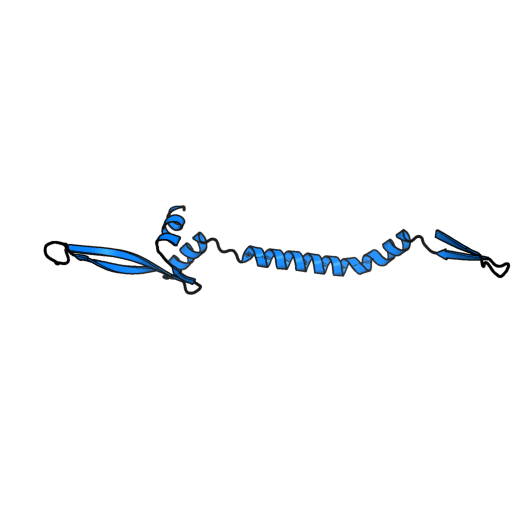26 1.00 89.38 96 ASN A N 1
ATOM 735 C CA . ASN A 1 96 ? 0.973 -0.566 8.113 1.00 89.38 96 ASN A CA 1
ATOM 736 C C . ASN A 1 96 ? 2.508 -0.506 8.255 1.00 89.38 96 ASN A C 1
ATOM 738 O O . ASN A 1 96 ? 3.050 0.582 8.459 1.00 89.38 96 ASN A O 1
ATOM 742 N N . PRO A 1 97 ? 3.249 -1.611 8.067 1.00 85.62 97 PRO A N 1
ATOM 743 C CA . PRO A 1 97 ? 4.703 -1.642 8.243 1.00 85.62 97 PRO A CA 1
ATOM 744 C C . PRO A 1 97 ? 5.462 -0.736 7.260 1.00 85.62 97 PRO A C 1
ATOM 746 O O . PRO A 1 97 ? 6.609 -0.380 7.511 1.00 85.62 97 PRO A O 1
ATOM 749 N N . ARG A 1 98 ? 4.839 -0.352 6.138 1.00 85.75 98 ARG A N 1
ATOM 750 C CA . ARG A 1 98 ? 5.436 0.522 5.116 1.00 85.75 98 ARG A CA 1
ATOM 751 C C . ARG A 1 98 ? 5.098 1.999 5.302 1.00 85.75 98 ARG A C 1
ATOM 753 O O . ARG A 1 98 ? 5.891 2.844 4.902 1.00 85.75 98 ARG A O 1
ATOM 760 N N . ARG A 1 99 ? 3.913 2.313 5.836 1.00 84.38 99 ARG A N 1
ATOM 761 C CA . ARG A 1 99 ? 3.376 3.689 5.923 1.00 84.38 99 ARG A CA 1
ATOM 762 C C . ARG A 1 99 ? 3.201 4.197 7.360 1.00 84.38 99 ARG A C 1
ATOM 764 O O . ARG A 1 99 ? 2.895 5.370 7.544 1.00 84.38 99 ARG A O 1
ATOM 771 N N . GLY A 1 100 ? 3.390 3.340 8.360 1.00 87.31 100 GLY A N 1
ATOM 772 C CA . GLY A 1 100 ? 3.058 3.619 9.753 1.00 87.31 100 GLY A CA 1
ATOM 773 C C . GLY A 1 100 ? 1.552 3.548 10.018 1.00 87.31 100 GLY A C 1
ATOM 774 O O . GLY A 1 100 ? 0.796 2.898 9.291 1.00 87.31 100 GLY A O 1
ATOM 775 N N . THR A 1 101 ? 1.108 4.222 11.077 1.00 88.56 101 THR A N 1
ATOM 776 C CA . THR A 1 101 ? -0.306 4.262 11.464 1.00 88.56 101 THR A CA 1
ATOM 777 C C . THR A 1 101 ? -1.127 5.062 10.454 1.00 88.56 101 THR A C 1
ATOM 779 O O . THR A 1 101 ? -0.909 6.260 10.275 1.00 88.56 101 THR A O 1
ATOM 782 N N . ILE A 1 102 ? -2.107 4.417 9.824 1.00 90.25 102 ILE A N 1
ATOM 783 C CA . ILE A 1 102 ? -3.014 5.036 8.853 1.00 90.25 102 ILE A CA 1
ATOM 784 C C . ILE A 1 102 ? -4.333 5.399 9.548 1.00 90.25 102 ILE A C 1
ATOM 786 O O . ILE A 1 102 ? -4.934 4.574 10.243 1.00 90.25 102 ILE A O 1
ATOM 790 N N . SER A 1 103 ? -4.794 6.639 9.344 1.00 87.88 103 SER A N 1
ATOM 791 C CA . SER A 1 103 ? -6.067 7.133 9.887 1.00 87.88 103 SER A CA 1
ATOM 792 C C . SER A 1 103 ? -7.273 6.362 9.313 1.00 87.88 103 SER A C 1
ATOM 794 O O . SER A 1 103 ? -7.296 6.097 8.105 1.00 87.88 103 SER A O 1
ATOM 796 N N . PRO A 1 104 ? -8.302 6.049 10.130 1.00 88.75 104 PRO A N 1
ATOM 797 C CA . PRO A 1 104 ? -9.533 5.391 9.680 1.00 88.75 104 PRO A CA 1
ATOM 798 C C . PRO A 1 104 ? -10.228 6.107 8.526 1.00 88.75 104 PRO A C 1
ATOM 800 O O . PRO A 1 104 ? -10.729 5.460 7.612 1.00 88.75 104 PRO A O 1
ATOM 803 N N . GLU A 1 105 ? -10.200 7.438 8.530 1.00 87.81 105 GLU A N 1
ATOM 804 C CA . GLU A 1 105 ? -10.831 8.271 7.501 1.00 87.81 105 GLU A CA 1
ATOM 805 C C . GLU A 1 105 ? -10.266 8.013 6.099 1.00 87.81 105 GLU A C 1
ATOM 807 O O . GLU A 1 105 ? -10.957 8.212 5.104 1.00 87.81 105 GLU A O 1
ATOM 812 N N . VAL A 1 106 ? -9.022 7.532 6.009 1.00 86.62 106 VAL A N 1
ATOM 813 C CA . VAL A 1 106 ? -8.359 7.253 4.732 1.00 86.62 106 VAL A CA 1
ATOM 814 C C . VAL A 1 106 ? -8.794 5.902 4.173 1.00 86.62 106 VAL A C 1
ATOM 816 O O . VAL A 1 106 ? -9.068 5.792 2.981 1.00 86.62 106 VAL A O 1
ATOM 819 N N . PHE A 1 107 ? -8.851 4.857 5.004 1.00 87.88 107 PHE A N 1
ATOM 820 C CA . PHE A 1 107 ? -9.068 3.493 4.513 1.00 87.88 107 PHE A CA 1
ATOM 821 C C . PHE A 1 107 ? -10.524 3.021 4.578 1.00 87.88 107 PHE A C 1
ATOM 823 O O . PHE A 1 107 ? -10.906 2.193 3.752 1.00 87.88 107 PHE A O 1
ATOM 830 N N . ILE A 1 108 ? -11.355 3.554 5.482 1.00 87.44 108 ILE A N 1
ATOM 831 C CA . ILE A 1 108 ? -12.772 3.166 5.592 1.00 87.44 108 ILE A CA 1
ATOM 832 C C . ILE A 1 108 ? -13.549 3.432 4.287 1.00 87.44 108 ILE A C 1
ATOM 834 O O . ILE A 1 108 ? -14.201 2.501 3.806 1.00 87.44 108 ILE A O 1
ATOM 838 N N . PRO A 1 109 ? -13.454 4.617 3.640 1.00 86.19 109 PRO A N 1
ATOM 839 C CA . PRO A 1 109 ? -14.184 4.879 2.392 1.00 86.19 109 PRO A CA 1
ATOM 840 C C . PRO A 1 109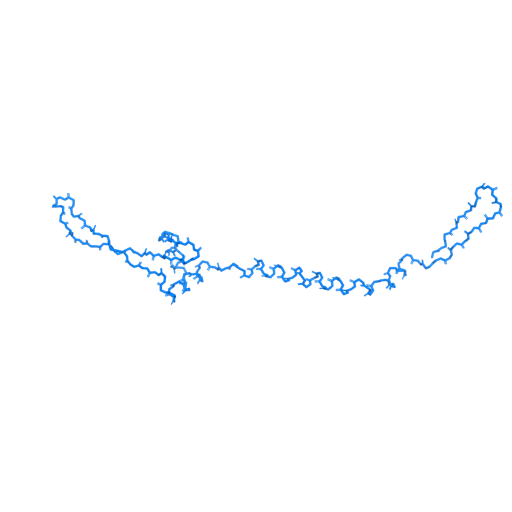 ? -13.762 3.969 1.231 1.00 86.19 109 PRO A C 1
ATOM 842 O O . PRO A 1 109 ? -14.521 3.763 0.287 1.00 86.19 109 PRO A O 1
ATOM 845 N N . ILE A 1 110 ? -12.535 3.445 1.283 1.00 84.75 110 ILE A N 1
ATOM 846 C CA . ILE A 1 110 ? -11.958 2.589 0.243 1.00 84.75 110 ILE A CA 1
ATOM 847 C C . ILE A 1 110 ? -12.337 1.123 0.484 1.00 84.75 110 ILE A C 1
ATOM 849 O O . ILE A 1 110 ? -12.611 0.403 -0.475 1.00 84.75 110 ILE A O 1
ATOM 853 N N . ALA A 1 111 ? -12.391 0.692 1.748 1.00 80.88 111 ALA A N 1
ATOM 854 C CA . ALA A 1 111 ? -12.796 -0.657 2.133 1.00 80.88 111 ALA A CA 1
ATOM 855 C C . ALA A 1 111 ? -14.261 -0.956 1.770 1.00 80.88 111 ALA A C 1
ATOM 857 O O . ALA A 1 111 ? -14.566 -2.064 1.349 1.00 80.88 111 ALA A O 1
ATOM 858 N N . GLY A 1 112 ? -15.156 0.032 1.876 1.00 72.38 112 GLY A N 1
ATOM 859 C CA . GLY A 1 112 ? -16.587 -0.137 1.584 1.00 72.38 112 GLY A CA 1
ATOM 860 C C . GLY A 1 112 ? -16.971 -0.153 0.099 1.00 72.38 112 GLY A C 1
ATOM 861 O O . GLY A 1 112 ? -18.156 -0.181 -0.209 1.00 72.38 112 GLY A O 1
ATOM 862 N N . ARG A 1 113 ? -16.003 -0.076 -0.824 1.00 64.88 113 ARG A N 1
ATOM 863 C CA . ARG A 1 113 ? -16.244 -0.002 -2.278 1.00 64.88 113 ARG A CA 1
ATOM 864 C C . ARG A 1 113 ? -15.966 -1.332 -3.006 1.00 64.88 113 ARG A C 1
ATOM 866 O O . ARG A 1 113 ? -15.773 -1.314 -4.221 1.00 64.88 113 ARG A O 1
ATOM 873 N N . GLN A 1 114 ? -15.880 -2.438 -2.263 1.00 51.34 114 GLN A N 1
ATOM 874 C CA . GLN A 1 114 ? -15.750 -3.803 -2.791 1.00 51.34 114 GLN A CA 1
ATOM 875 C C . GLN A 1 114 ? -17.118 -4.446 -3.017 1.00 51.34 114 GLN A C 1
ATOM 877 O O . GLN A 1 114 ? -18.027 -4.183 -2.200 1.00 51.34 114 GLN A O 1
#

Organism: Klebsiella pneumoniae (NCBI:txid573)

Secondary structure (DSSP, 8-state):
-EEEEE-SSSS-EEEEE---HHHHHHHHHHHHHHHHHHHHHHHHHHHHHHHHT---HHHHHHHHHHTT-EEEEEEEEEPTTT--EEEEEEEEEEEETTTEEEPHHHHHHHHTT-

pLDDT: mean 84.11, std 10.22, range [51.34, 96.5]

Sequence (114 aa):
MIYRQRSTEFPFTVNINGPGASAIALEELPGELPLALIFSLLMTGIAWLATAGRMSFSREISLGISAREFALWCQPLQDARSGLCCGVEILLRWNNPRRGTISPEVFIPIAGRQ

Radius of gyration: 36.39 Å; chains: 1; bounding box: 68×37×102 Å

InterPro domains:
  IPR001633 EAL domain [PF00563] (60-112)
  IPR001633 EAL domain [PS50883] (54-114)
  IPR035919 EAL domain superfamily [G3DSA:3.20.20.450] (52-114)
  IPR035919 EAL domain superfamily [SSF141868] (60-112)

Foldseek 3Di:
DWDWDADPPDHDIDTDDDDDPVVVCVVCVVVCVVVVVVVVVVVVVVVCVVVVPDDDVLNVVVVQVVVVQKDWDWDFDADPPPRDGPDIDIDIWGQRPVPGIDHCVVCVVVNVPD